Protein AF-A0A223GE33-F1 (afdb_monomer)

pLDDT: mean 96.31, std 3.9, range [56.16, 98.75]

Solvent-accessible surface area (backbone atoms only — not comparable to full-atom values): 8761 Å² total; per-residue (Å²): 115,98,48,55,28,37,28,41,19,64,41,59,40,78,43,89,99,75,40,24,34,44,27,29,41,28,71,32,21,63,48,41,47,73,40,50,32,21,30,14,67,68,70,50,68,37,43,27,68,42,31,29,43,96,93,39,81,42,80,57,47,46,59,74,39,64,34,39,34,34,37,55,99,51,55,63,84,68,52,51,55,35,26,28,39,9,30,57,88,42,77,48,55,66,67,74,94,73,81,89,78,92,58,72,39,56,100,51,99,58,74,47,41,58,67,42,60,51,74,44,80,52,96,56,25,79,45,75,45,63,35,78,67,49,69,59,30,31,39,84,86,76,70,43,80,74,40,76,54,47,77,56,48,41,58,77,40,42

Foldseek 3Di: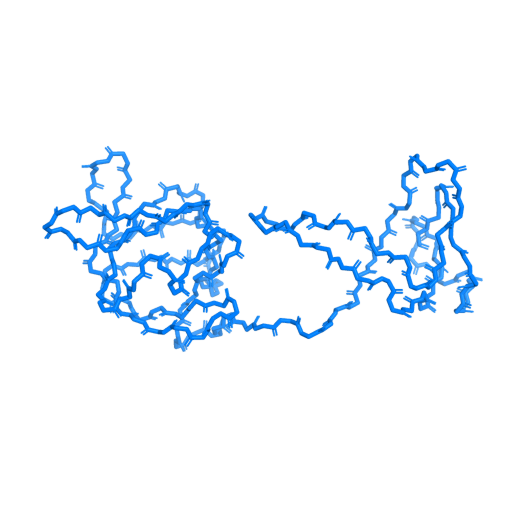
DQAWWKWAFQFWDQDPPQGIKTKTATQDDKDAAQFWKAKPPLRDIWGWHFKDAPNHTDRMHHHGGTIIIGTPPDHSVSDGGGIIITGPVHPHDYDDPDDDDDDAAADDPDWAFFQDWDWDDDRRDTGTDTNNFDAFWADPVPRHGDGGGDRTDHHGID

Sequence (158 aa):
SDKPLRLPLQDVYKIGGIGTVPVGRVETGVIKAGMVVTFAPSNVTTEVKSVEMHHEQLEQGLPGDNVGFNVKNVSVKDIRRGNVASDSKNDPAKEAASFNAQVIILNHPGQIGADYAPVLDCHTAHIACKFAELIEKIDRRTGKSIDASPKFVKTGDA

Nearest PDB structures (foldseek):
  2b7c-assembly1_A  TM=9.917E-01  e=1.867E-21  Saccharomyces cerevisiae
  8g5z-assembly1_EF  TM=9.949E-01  e=1.227E-20  Homo sapiens
  4c0s-assembly1_B  TM=9.852E-01  e=1.041E-19  Oryctolagus cuniculus
  6ra9-assembly1_A  TM=9.827E-01  e=3.356E-19  Oryctolagus cuniculus
  4c0s-assembly1_A  TM=9.865E-01  e=7.971E-19  Oryctolagus cuniculus

Radius of gyration: 19.37 Å; Cα contacts (8 Å, |Δi|>4): 380; chains: 1; bounding box: 46×31×47 Å

Secondary structure (DSSP, 8-state):
--PPPBEEEEEEEEETTTEEEEEEE--BS-EETT-EEEEETTTEEEEEEEEEETTEEESEE-TT-EEEEEESS--TTT--TT-EEEETTSS-----S---------S-SS-EETT--PEEEETTEEEE-------EEE-TTT--EEEES-SEE-TT--

Organism: NCBI:txid5331

Structure (mmCIF, N/CA/C/O backbone):
data_AF-A0A223GE33-F1
#
_entry.id   AF-A0A223GE33-F1
#
loop_
_atom_site.group_PDB
_atom_site.id
_atom_site.type_symbol
_atom_site.label_atom_id
_atom_site.label_alt_id
_atom_site.label_comp_id
_atom_site.label_asym_id
_atom_site.label_entity_id
_atom_site.label_seq_id
_atom_site.pdbx_PDB_ins_code
_atom_site.Cartn_x
_atom_site.Cartn_y
_atom_site.Cartn_z
_atom_site.occupancy
_atom_site.B_iso_or_equiv
_atom_site.auth_seq_id
_atom_site.auth_comp_id
_atom_site.auth_asym_id
_atom_site.auth_atom_id
_atom_site.pdbx_PDB_model_num
ATOM 1 N N . SER A 1 1 ? -10.962 -16.072 1.755 1.00 56.16 1 SER A N 1
ATOM 2 C CA . SER A 1 1 ? -9.642 -16.690 1.511 1.00 56.16 1 SER A CA 1
ATOM 3 C C . SER A 1 1 ? -8.844 -16.684 2.797 1.00 56.16 1 SER A C 1
ATOM 5 O O . SER A 1 1 ? -8.847 -15.649 3.454 1.00 56.16 1 SER A O 1
ATOM 7 N N . ASP A 1 2 ? -8.086 -17.739 3.087 1.00 87.06 2 ASP A N 1
ATOM 8 C CA . ASP A 1 2 ? -7.250 -17.887 4.298 1.00 87.06 2 ASP A CA 1
ATOM 9 C C . ASP A 1 2 ? -5.948 -17.057 4.277 1.00 87.06 2 ASP A C 1
ATOM 11 O O . ASP A 1 2 ? -4.960 -17.388 4.926 1.00 87.06 2 ASP A O 1
ATOM 15 N N . LYS A 1 3 ? -5.918 -15.979 3.486 1.00 96.94 3 LYS A N 1
ATOM 16 C CA . LYS A 1 3 ? -4.756 -15.092 3.372 1.00 96.94 3 LYS A CA 1
ATOM 17 C C . LYS A 1 3 ? -4.704 -14.124 4.565 1.00 96.94 3 LYS A C 1
ATOM 19 O O . LYS A 1 3 ? -5.764 -13.749 5.067 1.00 96.94 3 LYS A O 1
ATOM 24 N N . PRO A 1 4 ? -3.510 -13.658 4.968 1.00 97.81 4 PRO A N 1
ATOM 25 C CA . PRO A 1 4 ? -3.355 -12.593 5.956 1.00 97.81 4 PRO A CA 1
ATOM 26 C C . PRO A 1 4 ? -4.148 -11.321 5.629 1.00 97.81 4 PRO A C 1
ATOM 28 O O . PRO A 1 4 ? -4.404 -11.011 4.460 1.00 97.81 4 PRO A O 1
ATOM 31 N N . LEU A 1 5 ? -4.500 -10.557 6.667 1.00 98.56 5 LEU A N 1
ATOM 32 C CA . LEU A 1 5 ? -5.195 -9.278 6.517 1.00 98.56 5 LEU A CA 1
ATOM 33 C C . LEU A 1 5 ? -4.306 -8.251 5.800 1.00 98.56 5 LEU A C 1
ATOM 35 O O . LEU A 1 5 ? -3.176 -7.991 6.227 1.00 98.56 5 LEU A O 1
ATOM 39 N N . ARG A 1 6 ? -4.840 -7.635 4.741 1.00 98.62 6 ARG A N 1
ATOM 40 C CA . ARG A 1 6 ? -4.298 -6.424 4.108 1.00 98.62 6 ARG A CA 1
ATOM 41 C C . ARG A 1 6 ? -5.440 -5.456 3.831 1.00 98.62 6 ARG A C 1
ATOM 43 O O . ARG A 1 6 ? -6.331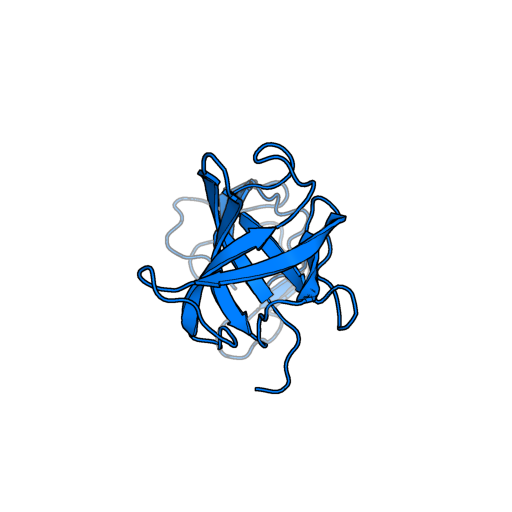 -5.755 3.039 1.00 98.62 6 ARG A O 1
ATOM 50 N N . LEU A 1 7 ? -5.400 -4.303 4.492 1.00 98.75 7 LEU A N 1
ATOM 51 C CA . LEU A 1 7 ? -6.410 -3.254 4.377 1.00 98.75 7 LEU A CA 1
ATOM 52 C C . LEU A 1 7 ? -5.700 -1.901 4.179 1.00 98.75 7 LEU A C 1
ATOM 54 O O . LEU A 1 7 ? -5.312 -1.254 5.157 1.00 98.75 7 LEU A O 1
ATOM 58 N N . PRO A 1 8 ? -5.452 -1.490 2.921 1.00 98.75 8 PRO A N 1
ATOM 59 C CA . PRO A 1 8 ? -4.900 -0.177 2.606 1.00 98.75 8 PRO A CA 1
ATOM 60 C C . PRO A 1 8 ? -5.863 0.944 3.008 1.00 98.75 8 PRO A C 1
ATOM 62 O O . PRO A 1 8 ? -7.039 0.937 2.639 1.00 98.75 8 PRO A O 1
ATOM 65 N N . LEU A 1 9 ? -5.357 1.931 3.744 1.00 98.62 9 LEU A N 1
ATOM 66 C CA . LEU A 1 9 ? -6.149 3.055 4.229 1.00 98.62 9 LEU A CA 1
ATOM 67 C C . LEU A 1 9 ? -6.403 4.059 3.106 1.00 98.62 9 LEU A C 1
ATOM 69 O O . LEU A 1 9 ? -5.462 4.524 2.454 1.00 98.62 9 LEU A O 1
ATOM 73 N N . GLN A 1 10 ? -7.669 4.410 2.913 1.00 98.25 10 GLN A N 1
ATOM 74 C CA . GLN A 1 10 ? -8.119 5.471 2.016 1.00 98.25 10 GLN A CA 1
ATOM 75 C C . GLN A 1 10 ? -8.136 6.815 2.745 1.00 98.25 10 GLN A C 1
ATOM 77 O O . GLN A 1 10 ? -7.606 7.788 2.212 1.00 98.25 10 GLN A O 1
ATOM 82 N N . ASP A 1 11 ? -8.664 6.831 3.973 1.00 97.19 11 ASP A N 1
ATOM 83 C CA . ASP A 1 11 ? -8.829 8.023 4.805 1.00 97.19 11 ASP A CA 1
ATOM 84 C C . ASP A 1 11 ? -8.731 7.678 6.299 1.00 97.19 11 ASP A C 1
ATOM 86 O O . ASP A 1 11 ? -8.861 6.520 6.704 1.00 97.19 11 ASP A O 1
ATOM 90 N N . VAL A 1 12 ? -8.481 8.690 7.134 1.00 97.81 12 VAL A N 1
ATOM 91 C CA . VAL A 1 12 ? -8.437 8.554 8.596 1.00 97.81 12 VAL A CA 1
ATOM 92 C C . VAL A 1 12 ? -9.188 9.718 9.231 1.00 97.81 12 VAL A C 1
ATOM 94 O O . VAL A 1 12 ? -8.807 10.876 9.066 1.00 97.81 12 VAL A O 1
ATOM 97 N N . TYR A 1 13 ? -10.234 9.410 9.995 1.00 96.69 13 TYR A N 1
ATOM 98 C CA . TYR A 1 13 ? -11.086 10.404 10.641 1.00 96.69 13 TYR A CA 1
ATOM 99 C C . TYR A 1 13 ? -10.885 10.439 12.155 1.00 96.69 13 TYR A C 1
ATOM 101 O O . TYR A 1 13 ? -10.592 9.427 12.793 1.00 96.69 13 TYR A O 1
ATOM 109 N N . LYS A 1 14 ? -11.101 11.620 12.745 1.00 96.25 14 LYS A N 1
ATOM 110 C CA . LYS A 1 14 ? -11.265 11.800 14.191 1.00 96.25 14 LYS A CA 1
ATOM 111 C C . LYS A 1 14 ? -12.735 12.073 14.479 1.00 96.25 14 LYS A C 1
ATOM 113 O O . LYS A 1 14 ? -13.224 13.155 14.166 1.00 96.25 14 LYS A O 1
ATOM 118 N N . ILE A 1 15 ? -13.418 11.121 15.100 1.00 93.88 15 ILE A N 1
ATOM 119 C CA . ILE A 1 15 ? -14.837 11.235 15.439 1.00 93.88 15 ILE A CA 1
ATOM 120 C C . ILE A 1 15 ? -14.974 11.519 16.938 1.00 93.88 15 ILE A C 1
ATOM 122 O O . ILE A 1 15 ? -14.417 10.804 17.775 1.00 93.88 15 ILE A O 1
ATOM 126 N N . GLY A 1 16 ? -15.691 12.587 17.295 1.00 94.25 16 GLY A N 1
ATOM 127 C CA . GLY A 1 16 ? -15.928 12.959 18.693 1.00 94.25 16 GLY A CA 1
ATOM 128 C C . GLY A 1 16 ? -16.614 11.830 19.471 1.00 94.25 16 GLY A C 1
ATOM 129 O O . GLY A 1 16 ? -17.560 11.230 18.978 1.00 94.25 16 GLY A O 1
ATOM 130 N N . GLY A 1 17 ? -16.112 11.502 20.664 1.00 90.38 17 GLY A N 1
ATOM 131 C CA . GLY A 1 17 ? -16.644 10.419 21.509 1.00 90.38 17 GLY A CA 1
ATOM 132 C C . GLY A 1 17 ? -16.267 8.992 21.080 1.00 90.38 17 GLY A C 1
ATOM 133 O O . GLY A 1 17 ? -16.291 8.093 21.912 1.00 90.38 17 GLY A O 1
ATOM 134 N N . ILE A 1 18 ? -15.858 8.793 19.824 1.00 92.19 18 ILE A N 1
ATOM 135 C CA . ILE A 1 18 ? -15.478 7.488 19.260 1.00 92.19 18 ILE A CA 1
ATOM 136 C C . ILE A 1 18 ? -13.949 7.345 19.206 1.00 92.19 18 ILE A C 1
ATOM 138 O O . ILE A 1 18 ? -13.402 6.330 19.632 1.00 92.19 18 ILE A O 1
ATOM 142 N N . GLY A 1 19 ? -13.241 8.378 18.746 1.00 94.19 19 GLY A N 1
ATOM 143 C CA . GLY A 1 19 ? -11.786 8.374 18.594 1.00 94.19 19 GLY A CA 1
ATOM 144 C C . GLY A 1 19 ? -11.350 8.331 17.131 1.00 94.19 19 GLY A C 1
ATOM 145 O O . GLY A 1 19 ? -11.927 9.018 16.288 1.00 94.19 19 GLY A O 1
ATOM 146 N N . THR A 1 20 ? -10.293 7.576 16.843 1.00 97.94 20 THR A N 1
ATOM 147 C CA . THR A 1 20 ? -9.706 7.477 15.501 1.00 97.94 20 THR A CA 1
ATOM 148 C C . THR A 1 20 ? -10.367 6.348 14.720 1.00 97.94 20 THR A C 1
ATOM 150 O O . THR A 1 20 ? -10.435 5.216 15.201 1.00 97.94 20 THR A O 1
ATOM 153 N N . VAL A 1 21 ? -10.839 6.662 13.514 1.00 97.88 21 VAL A N 1
ATOM 154 C CA . VAL A 1 21 ? -11.524 5.723 12.619 1.00 97.88 21 VAL A CA 1
ATOM 155 C C . VAL A 1 21 ? -10.852 5.751 11.246 1.00 97.88 21 VAL A C 1
ATOM 157 O O . VAL A 1 21 ? -11.107 6.667 10.457 1.00 97.88 21 VAL A O 1
ATOM 160 N N . PRO A 1 22 ? -9.959 4.793 10.950 1.00 98.31 22 PRO A N 1
ATOM 161 C CA . PRO A 1 22 ? -9.452 4.577 9.607 1.00 98.31 22 PRO A CA 1
ATOM 162 C C . PRO A 1 22 ? -10.523 3.941 8.726 1.00 98.31 22 PRO A C 1
ATOM 164 O O . PRO A 1 22 ? -11.340 3.147 9.197 1.00 98.31 22 PRO A O 1
ATOM 167 N N . VAL A 1 23 ? -10.489 4.281 7.443 1.00 98.31 23 VAL A N 1
ATOM 168 C CA . VAL A 1 23 ? -11.398 3.756 6.426 1.00 98.31 23 VAL A CA 1
ATOM 169 C C . VAL A 1 23 ? -10.584 3.188 5.277 1.00 98.31 23 VAL A C 1
ATOM 171 O O . VAL A 1 23 ? -9.593 3.783 4.845 1.00 98.31 23 VAL A O 1
ATOM 174 N N . GLY A 1 24 ? -10.996 2.033 4.770 1.00 98.50 24 GLY A N 1
ATOM 175 C CA . GLY A 1 24 ? -10.381 1.431 3.600 1.00 98.50 24 GLY A CA 1
ATOM 176 C C . GLY A 1 24 ? -11.096 0.172 3.142 1.00 98.50 24 GLY A C 1
ATOM 177 O O . GLY A 1 24 ? -12.082 -0.264 3.736 1.00 98.50 24 GLY A O 1
ATOM 178 N N . ARG A 1 25 ? -10.568 -0.412 2.069 1.00 98.50 25 ARG A N 1
ATOM 179 C CA . ARG A 1 25 ? -11.084 -1.653 1.501 1.00 98.50 25 ARG A CA 1
ATOM 180 C C . ARG A 1 25 ? -10.285 -2.836 2.023 1.00 98.50 25 ARG A C 1
ATOM 182 O O . ARG A 1 25 ? -9.054 -2.797 2.026 1.00 98.50 25 ARG A O 1
ATOM 189 N N . VAL A 1 26 ? -10.970 -3.894 2.443 1.00 98.44 26 VAL A N 1
ATOM 190 C CA . VAL A 1 26 ? -10.312 -5.165 2.765 1.00 98.44 26 VAL A CA 1
ATOM 191 C C . VAL A 1 26 ? -9.901 -5.825 1.448 1.00 98.44 26 VAL A C 1
ATOM 193 O O . VAL A 1 26 ? -10.754 -6.234 0.664 1.00 98.44 26 VAL A O 1
ATOM 196 N N . GLU A 1 27 ? -8.600 -5.930 1.183 1.00 98.25 27 GLU A N 1
ATOM 197 C CA . GLU A 1 27 ? -8.093 -6.574 -0.037 1.00 98.25 27 GLU A CA 1
ATOM 198 C C . GLU A 1 27 ? -7.900 -8.080 0.168 1.00 98.25 27 GLU A C 1
ATOM 200 O O . GLU A 1 27 ? -8.261 -8.894 -0.683 1.00 98.25 27 GLU A O 1
ATOM 205 N N . THR A 1 28 ? -7.370 -8.473 1.328 1.00 98.44 28 THR A N 1
ATOM 206 C CA . THR A 1 28 ? -7.216 -9.878 1.725 1.00 98.44 28 THR A CA 1
ATOM 207 C C . THR A 1 28 ? -7.473 -10.066 3.213 1.00 98.44 28 THR A C 1
ATOM 209 O O . THR A 1 28 ? -7.355 -9.123 3.994 1.00 98.44 28 THR A O 1
ATOM 212 N N . GLY A 1 29 ? -7.773 -11.305 3.608 1.00 97.81 29 GLY A N 1
ATOM 213 C CA . GLY A 1 29 ? -8.031 -11.678 4.999 1.00 97.81 29 GLY A CA 1
ATOM 214 C C . GLY A 1 29 ? -9.357 -11.140 5.525 1.00 97.81 29 GLY A C 1
ATOM 215 O O . GLY A 1 29 ? -10.286 -10.914 4.757 1.00 97.81 29 GLY A O 1
ATOM 216 N N . VAL A 1 30 ? -9.459 -11.001 6.844 1.00 97.81 30 VAL A N 1
ATOM 217 C CA . VAL A 1 30 ? -10.676 -10.566 7.541 1.00 97.81 30 VAL A CA 1
ATOM 218 C C . VAL A 1 30 ? -10.276 -9.593 8.644 1.00 97.81 30 VAL A C 1
ATOM 220 O O . VAL A 1 30 ? -9.232 -9.777 9.270 1.00 97.81 30 VAL A O 1
ATOM 223 N N . ILE A 1 31 ? -11.097 -8.573 8.888 1.00 98.31 31 ILE A N 1
ATOM 224 C CA . ILE A 1 31 ? -10.953 -7.660 10.029 1.00 98.31 31 ILE A CA 1
ATOM 225 C C . ILE A 1 31 ? -12.147 -7.817 10.971 1.00 98.31 31 ILE A C 1
ATOM 227 O O . ILE A 1 31 ? -13.285 -7.878 10.517 1.00 98.31 31 ILE A O 1
ATOM 231 N N . LYS A 1 32 ? -11.908 -7.892 12.281 1.00 97.62 32 LYS A N 1
ATOM 232 C CA . LYS A 1 32 ? -12.948 -8.034 13.312 1.00 97.62 32 LYS A CA 1
ATOM 233 C C . LYS A 1 32 ? -12.634 -7.175 14.524 1.00 97.62 32 LYS A C 1
ATOM 235 O O . LYS A 1 32 ? -11.470 -6.875 14.796 1.00 97.62 32 LYS A O 1
ATOM 240 N N . ALA A 1 33 ? -13.665 -6.860 15.300 1.00 97.81 33 ALA A N 1
ATOM 241 C CA . ALA A 1 33 ? -13.474 -6.335 16.645 1.00 97.81 33 ALA A CA 1
ATOM 242 C C . ALA A 1 33 ? -12.632 -7.306 17.499 1.00 97.81 33 ALA A C 1
ATOM 244 O O . ALA A 1 33 ? -12.739 -8.526 17.374 1.00 97.81 33 ALA A O 1
ATOM 245 N N . GLY A 1 34 ? -11.768 -6.760 18.353 1.00 97.31 34 GLY A N 1
ATOM 246 C CA . GLY A 1 34 ? -10.843 -7.503 19.213 1.00 97.31 34 GLY A CA 1
ATOM 247 C C . GLY A 1 34 ? -9.538 -7.938 18.537 1.00 97.31 34 GLY A C 1
ATOM 248 O O . GLY A 1 34 ? -8.617 -8.379 19.225 1.00 97.31 34 GLY A O 1
ATOM 249 N N . MET A 1 35 ? -9.412 -7.801 17.212 1.00 97.75 35 MET A N 1
ATOM 250 C CA . MET A 1 35 ? -8.140 -8.057 16.535 1.00 97.75 35 MET A CA 1
ATOM 251 C C . MET A 1 35 ? -7.101 -7.003 16.911 1.00 97.75 35 MET A C 1
ATOM 253 O O . MET A 1 35 ? -7.410 -5.818 17.024 1.00 97.75 35 MET A O 1
ATOM 257 N N . VAL A 1 36 ? -5.851 -7.438 17.057 1.00 98.25 36 VAL A N 1
ATOM 258 C CA . VAL A 1 36 ? -4.706 -6.535 17.189 1.00 98.25 36 VAL A CA 1
ATOM 259 C C . VAL A 1 36 ? -4.121 -6.338 15.797 1.00 98.25 36 VAL A C 1
ATOM 261 O O . VAL A 1 36 ? -3.731 -7.308 15.150 1.00 98.25 36 VAL A O 1
ATOM 264 N N . VAL A 1 37 ? -4.116 -5.095 15.329 1.00 98.31 37 VAL A N 1
ATOM 265 C CA . VAL A 1 37 ? -3.656 -4.718 13.995 1.00 98.31 37 VAL A CA 1
ATOM 266 C C . VAL A 1 37 ? -2.416 -3.841 14.067 1.00 98.31 37 VAL A C 1
ATOM 268 O O . VAL A 1 37 ? -2.287 -2.992 14.950 1.00 98.31 37 VAL A O 1
ATOM 271 N N . THR A 1 38 ? -1.524 -4.023 13.098 1.00 98.44 38 THR A N 1
ATOM 272 C CA . THR A 1 38 ? -0.330 -3.202 12.887 1.00 98.44 38 THR A CA 1
ATOM 273 C C . THR A 1 38 ? -0.460 -2.422 11.582 1.00 98.44 38 THR A C 1
ATOM 275 O O . THR A 1 38 ? -0.861 -2.977 10.553 1.00 98.44 38 THR A O 1
ATOM 278 N N . PHE A 1 39 ? -0.098 -1.140 11.624 1.00 98.56 39 PHE A N 1
ATOM 279 C CA . PHE A 1 39 ? -0.100 -0.225 10.487 1.00 98.56 39 PHE A CA 1
ATOM 280 C C . PHE A 1 39 ? 1.312 -0.023 9.940 1.00 98.56 39 PHE A C 1
ATOM 282 O O . PHE A 1 39 ? 2.160 0.595 10.590 1.00 98.56 39 PHE A O 1
ATOM 289 N N . ALA A 1 40 ? 1.554 -0.480 8.716 1.00 98.31 40 ALA A N 1
ATOM 290 C CA . ALA A 1 40 ? 2.794 -0.218 7.993 1.00 98.31 40 ALA A CA 1
ATOM 291 C C . ALA A 1 40 ? 2.688 1.069 7.151 1.00 98.31 40 ALA A C 1
ATOM 293 O O . ALA A 1 40 ? 1.612 1.357 6.617 1.00 98.31 40 ALA A O 1
ATOM 294 N N . PRO A 1 41 ? 3.776 1.845 6.991 1.00 97.62 41 PRO A N 1
ATOM 295 C CA . PRO A 1 41 ? 5.120 1.624 7.537 1.00 97.62 41 PRO A CA 1
ATOM 296 C C . PRO A 1 41 ? 5.324 2.190 8.957 1.00 97.62 41 PRO A C 1
ATOM 298 O O . PRO A 1 41 ? 6.391 2.025 9.528 1.00 97.62 41 PRO A O 1
ATOM 301 N N . SER A 1 42 ? 4.318 2.840 9.554 1.00 95.50 42 SER A N 1
ATOM 302 C CA . SER A 1 42 ? 4.431 3.497 10.870 1.00 95.50 42 SER A CA 1
ATOM 303 C C . SER A 1 42 ? 4.760 2.562 12.047 1.00 95.50 42 SER A C 1
ATOM 305 O O . SER A 1 42 ? 5.152 3.035 13.108 1.00 95.50 42 SER A O 1
ATOM 307 N N . ASN A 1 43 ? 4.566 1.249 11.884 1.00 95.38 43 ASN A N 1
ATOM 308 C CA . ASN A 1 43 ? 4.705 0.209 12.911 1.00 95.38 43 ASN A CA 1
ATOM 309 C C . ASN A 1 43 ? 3.858 0.443 14.178 1.00 95.38 43 ASN A C 1
ATOM 311 O O . ASN A 1 43 ? 4.108 -0.144 15.232 1.00 95.38 43 ASN A O 1
ATOM 315 N N . VAL A 1 44 ? 2.808 1.259 14.071 1.00 96.94 44 VAL A N 1
ATOM 316 C CA . VAL A 1 44 ? 1.826 1.476 15.136 1.00 96.94 44 VAL A CA 1
ATOM 317 C C . VAL A 1 44 ? 0.963 0.229 15.264 1.00 96.94 44 VAL A C 1
ATOM 319 O O . VAL A 1 44 ? 0.453 -0.273 14.265 1.00 96.94 44 VAL A O 1
ATOM 322 N N . THR A 1 45 ? 0.788 -0.267 16.488 1.00 97.81 45 THR A N 1
ATOM 323 C CA . THR A 1 45 ? -0.019 -1.458 16.775 1.00 97.81 45 THR A CA 1
ATOM 324 C C . THR A 1 45 ? -1.114 -1.128 17.778 1.00 97.81 45 THR A C 1
ATOM 326 O O . 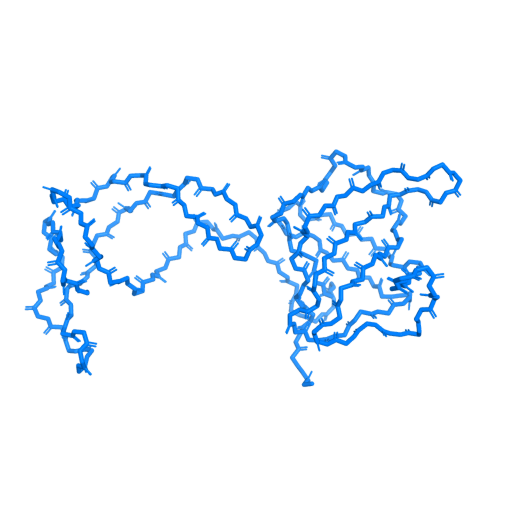THR A 1 45 ? -0.863 -0.450 18.772 1.00 97.81 45 THR A O 1
ATOM 329 N N . THR A 1 46 ? -2.334 -1.591 17.520 1.00 98.06 46 THR A N 1
ATOM 330 C CA . THR A 1 46 ? -3.502 -1.295 18.356 1.00 98.06 46 THR A CA 1
ATOM 331 C C . THR A 1 46 ? -4.593 -2.350 18.204 1.00 98.06 46 THR A C 1
ATOM 333 O O . THR A 1 46 ? -4.566 -3.166 17.290 1.00 98.06 46 THR A O 1
ATOM 336 N N . GLU A 1 47 ? -5.570 -2.330 19.101 1.00 98.00 47 GLU A N 1
ATOM 337 C CA . GLU A 1 47 ? -6.740 -3.199 19.059 1.00 98.00 47 GLU A CA 1
ATOM 338 C C . GLU A 1 47 ? -7.905 -2.515 18.327 1.00 98.00 47 GLU A C 1
ATOM 340 O O . GLU A 1 47 ? -8.248 -1.363 18.619 1.00 98.00 47 GLU A O 1
ATOM 345 N N . VAL A 1 48 ? -8.548 -3.248 17.418 1.00 98.19 48 VAL A N 1
ATOM 346 C CA . VAL A 1 48 ? -9.781 -2.843 16.734 1.00 98.19 48 VAL A CA 1
ATOM 347 C C . VAL A 1 48 ? -10.962 -2.982 17.692 1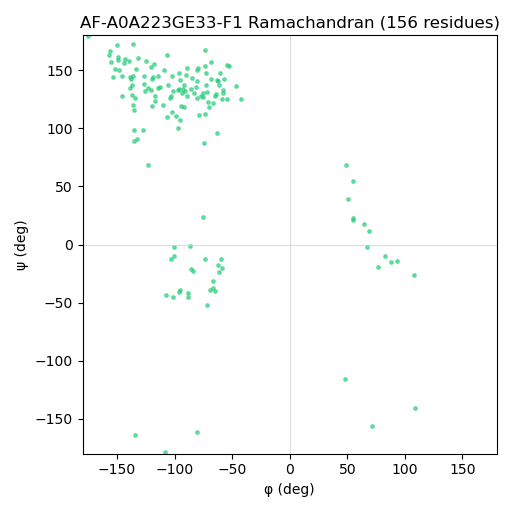.00 98.19 48 VAL A C 1
ATOM 349 O O . VAL A 1 48 ? -11.172 -4.047 18.266 1.00 98.19 48 VAL A O 1
ATOM 352 N N . LYS A 1 49 ? -11.764 -1.930 17.873 1.00 97.81 49 LYS A N 1
ATOM 353 C CA . LYS A 1 49 ? -12.924 -1.951 18.784 1.00 97.81 49 LYS A CA 1
ATOM 354 C C . LYS A 1 49 ? -14.242 -2.253 18.101 1.00 97.81 49 LYS A C 1
ATOM 356 O O . LYS A 1 49 ? -15.040 -3.005 18.648 1.00 97.81 49 LYS A O 1
ATOM 361 N N . SER A 1 50 ? -14.457 -1.688 16.927 1.00 97.62 50 SER A N 1
ATOM 362 C CA . SER A 1 50 ? -15.623 -1.952 16.092 1.00 97.62 50 SER A CA 1
ATOM 363 C C . SER A 1 50 ? -15.204 -1.920 14.631 1.00 97.62 50 SER A C 1
ATOM 365 O O . SER A 1 50 ? -14.189 -1.314 14.282 1.00 97.62 50 SER A O 1
ATOM 367 N N . VAL A 1 51 ? -15.985 -2.594 13.797 1.00 98.00 51 VAL A N 1
ATOM 368 C CA . VAL A 1 51 ? -15.909 -2.530 12.339 1.00 98.00 51 VAL A CA 1
ATOM 369 C C . VAL A 1 51 ? -17.309 -2.168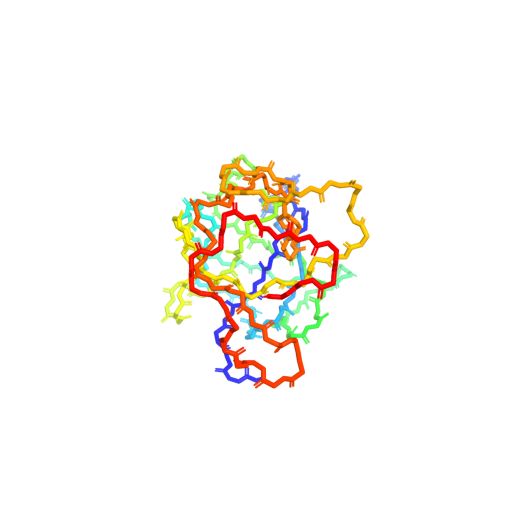 11.863 1.00 98.00 51 VAL A C 1
ATOM 371 O O . VAL A 1 51 ? -18.286 -2.742 12.338 1.00 98.00 51 VAL A O 1
ATOM 374 N N . GLU A 1 52 ? -17.409 -1.193 10.973 1.00 96.69 52 GLU A N 1
ATOM 375 C CA . GLU A 1 52 ? -18.666 -0.631 10.491 1.00 96.69 52 GLU A CA 1
ATOM 376 C C . GLU A 1 52 ? -18.618 -0.452 8.971 1.00 96.69 52 GLU A C 1
ATOM 378 O O . GLU A 1 52 ? -17.584 -0.095 8.401 1.00 96.69 52 GLU A O 1
ATOM 383 N N . MET A 1 53 ? -19.755 -0.661 8.313 1.00 95.81 53 MET A N 1
ATOM 384 C CA . MET A 1 53 ? -19.953 -0.390 6.890 1.00 95.81 53 MET A CA 1
ATOM 385 C C . MET A 1 53 ? -21.313 0.280 6.713 1.00 95.81 53 MET A C 1
ATOM 387 O O . MET A 1 53 ? -22.311 -0.208 7.226 1.00 95.81 53 MET A O 1
ATOM 391 N N . HIS A 1 54 ? -21.359 1.421 6.018 1.00 89.44 54 HIS A N 1
ATOM 392 C CA . HIS A 1 54 ? -22.599 2.184 5.805 1.00 89.44 54 HIS A CA 1
ATOM 393 C C . HIS A 1 54 ? -23.408 2.477 7.091 1.00 89.44 54 HIS A C 1
ATOM 395 O O . HIS A 1 54 ? -24.633 2.470 7.065 1.00 89.44 54 HIS A O 1
ATOM 401 N N . HIS A 1 55 ? -22.721 2.785 8.200 1.00 85.06 55 HIS A N 1
ATOM 402 C CA . HIS A 1 55 ? -23.308 3.041 9.530 1.00 85.06 55 HIS A CA 1
ATOM 403 C C . HIS A 1 55 ? -23.936 1.825 10.229 1.00 85.06 55 HIS A C 1
ATOM 405 O O . HIS A 1 55 ? -24.580 1.984 11.265 1.00 85.06 55 HIS A O 1
ATOM 411 N N . GLU A 1 56 ? -23.712 0.617 9.717 1.00 93.69 56 GLU A N 1
ATOM 412 C CA . GLU A 1 56 ? -24.081 -0.623 10.389 1.00 93.69 56 GLU A CA 1
ATOM 413 C C . GLU A 1 56 ? -22.838 -1.315 10.945 1.00 93.69 56 GLU A C 1
ATOM 415 O O . GLU A 1 56 ? -21.794 -1.394 10.290 1.00 93.69 56 GLU A O 1
ATOM 420 N N . GLN A 1 57 ? -22.946 -1.820 12.173 1.00 95.31 57 GLN A N 1
ATOM 421 C CA . GLN A 1 57 ? -21.869 -2.568 12.803 1.00 95.31 57 GLN A CA 1
ATOM 422 C C . GLN A 1 57 ? -21.784 -3.971 12.204 1.00 95.31 57 GLN A C 1
ATOM 424 O O . GLN A 1 57 ? -22.773 -4.699 12.141 1.00 95.31 57 GLN A O 1
ATOM 429 N N . LEU A 1 58 ? -20.575 -4.363 11.817 1.00 96.00 58 LEU A N 1
ATOM 430 C CA . LEU A 1 58 ? -20.277 -5.685 11.294 1.00 96.00 58 LEU A CA 1
ATOM 431 C C . LEU A 1 58 ? -19.603 -6.543 12.366 1.00 96.00 58 LEU A C 1
ATOM 433 O O . LEU A 1 58 ? -18.766 -6.070 13.137 1.00 96.00 58 LEU A O 1
ATOM 437 N N . GLU A 1 59 ? -19.905 -7.841 12.364 1.00 96.38 59 GLU A N 1
ATOM 438 C CA . GLU A 1 59 ? -19.131 -8.823 13.133 1.00 96.38 59 GLU A CA 1
ATOM 439 C C . GLU A 1 59 ? -17.708 -8.961 12.563 1.00 96.38 59 GLU A C 1
ATOM 441 O O . GLU A 1 59 ? -16.724 -9.102 13.294 1.00 96.38 59 GLU A O 1
ATOM 446 N N . GLN A 1 60 ? -17.602 -8.899 11.234 1.00 96.94 60 GLN A N 1
ATOM 447 C CA . GLN A 1 60 ? -16.355 -8.990 10.493 1.00 96.94 60 GLN A CA 1
ATOM 448 C C . GLN A 1 60 ? -16.464 -8.267 9.144 1.00 96.94 60 GLN A C 1
ATOM 450 O O . GLN A 1 60 ? -17.509 -8.330 8.503 1.00 96.94 60 GLN A O 1
ATOM 455 N N . GLY A 1 61 ? -15.380 -7.631 8.701 1.00 97.62 61 GLY A N 1
ATOM 456 C CA . GLY A 1 61 ? -15.208 -7.151 7.329 1.00 97.62 61 GLY A CA 1
ATOM 457 C C . GLY A 1 61 ? -14.470 -8.189 6.485 1.00 97.62 61 GLY A C 1
ATOM 458 O O . GLY A 1 61 ? -13.428 -8.706 6.904 1.00 97.62 61 GLY A O 1
ATOM 459 N N . LEU A 1 62 ? -15.012 -8.499 5.312 1.00 97.62 62 LEU A N 1
ATOM 460 C CA . LEU A 1 62 ? -14.519 -9.506 4.376 1.00 97.62 62 LEU A CA 1
ATOM 461 C C . LEU A 1 62 ? -13.855 -8.859 3.152 1.00 97.62 62 LEU A C 1
ATOM 463 O O . LEU A 1 62 ? -14.076 -7.677 2.886 1.00 97.62 62 LEU A O 1
ATOM 467 N N . PRO A 1 63 ? -13.048 -9.610 2.372 1.00 98.19 63 PRO A N 1
ATOM 468 C CA . PRO A 1 63 ? -12.436 -9.080 1.162 1.00 98.19 63 PRO A CA 1
ATOM 469 C C . PRO A 1 63 ? -13.477 -8.497 0.207 1.00 98.19 63 PRO A C 1
ATOM 471 O O . PRO A 1 63 ? -14.412 -9.186 -0.197 1.00 98.19 63 PRO A O 1
ATOM 474 N N . GLY A 1 64 ? -13.276 -7.241 -0.180 1.00 97.12 64 GLY A N 1
ATOM 475 C CA . GLY A 1 64 ? -14.201 -6.471 -1.004 1.00 97.12 64 GLY A CA 1
ATOM 476 C C . GLY A 1 64 ? -14.939 -5.366 -0.257 1.00 97.12 64 GLY A C 1
ATOM 477 O O . GLY A 1 64 ? -15.270 -4.362 -0.894 1.00 97.12 64 GLY A O 1
ATOM 478 N N . ASP A 1 65 ? -15.120 -5.509 1.057 1.00 97.88 65 ASP A N 1
ATOM 479 C CA . ASP A 1 65 ? -15.869 -4.560 1.877 1.00 97.88 65 ASP A CA 1
ATOM 480 C C . ASP A 1 65 ? -15.085 -3.260 2.080 1.00 97.88 65 ASP A C 1
ATOM 482 O O . ASP A 1 65 ? -13.879 -3.272 2.357 1.00 97.88 65 ASP A O 1
ATOM 486 N N . ASN A 1 66 ? -15.785 -2.128 1.974 1.00 97.94 66 ASN A N 1
ATOM 487 C CA . ASN A 1 66 ? -15.264 -0.822 2.371 1.00 97.94 66 ASN A CA 1
ATOM 488 C C . ASN A 1 66 ? -15.729 -0.542 3.796 1.00 97.94 66 ASN A C 1
ATOM 490 O O . ASN A 1 66 ? -16.905 -0.263 4.024 1.00 97.94 66 ASN A O 1
ATOM 494 N N . VAL A 1 67 ? -14.807 -0.627 4.748 1.00 98.25 67 VAL A N 1
ATOM 495 C CA . VAL A 1 67 ? -15.125 -0.559 6.174 1.00 98.25 67 VAL A CA 1
ATOM 496 C C . VAL A 1 67 ? -14.439 0.628 6.833 1.00 98.25 67 VAL A C 1
ATOM 498 O O . VAL A 1 67 ? -13.299 0.971 6.509 1.00 98.25 67 VAL A O 1
ATOM 501 N N . GLY A 1 68 ? -15.132 1.233 7.792 1.00 98.38 68 GLY A N 1
ATOM 502 C CA . GLY A 1 68 ? -14.525 2.040 8.841 1.00 98.38 68 GLY A CA 1
ATOM 503 C C . GLY A 1 68 ? -14.315 1.175 10.076 1.00 98.38 68 GLY A C 1
ATOM 504 O O . GLY A 1 68 ? -15.148 0.329 10.389 1.00 98.38 68 GLY A O 1
ATOM 505 N N . PHE A 1 69 ? -13.210 1.348 10.791 1.00 98.38 69 PHE A N 1
ATOM 506 C CA . PHE A 1 69 ? -12.976 0.584 12.016 1.00 98.38 69 PHE A CA 1
ATOM 507 C C . PHE A 1 69 ? -12.411 1.462 13.123 1.00 98.38 69 PHE A C 1
ATOM 509 O O . PHE A 1 69 ? -11.549 2.299 12.893 1.00 98.38 69 PHE A O 1
ATOM 516 N N . ASN A 1 70 ? -12.908 1.307 14.346 1.00 97.88 70 ASN A N 1
ATOM 517 C CA . ASN A 1 70 ? -12.432 2.093 15.479 1.00 97.88 70 ASN A CA 1
ATOM 518 C C . ASN A 1 70 ? -11.143 1.496 16.047 1.00 97.88 70 ASN A C 1
ATOM 520 O O . ASN A 1 70 ? -11.075 0.288 16.281 1.00 97.88 70 ASN A O 1
ATOM 524 N N . VAL A 1 71 ? -10.159 2.345 16.349 1.00 97.62 71 VAL A N 1
ATOM 525 C CA . VAL A 1 71 ? -8.934 1.947 17.053 1.00 97.62 71 VAL A CA 1
ATOM 526 C C . VAL A 1 71 ? -8.663 2.808 18.287 1.00 97.62 71 VAL A C 1
ATOM 528 O O . VAL A 1 71 ? -8.909 4.017 18.299 1.00 97.62 71 VAL A O 1
ATOM 531 N N . LYS A 1 72 ? -8.104 2.194 19.339 1.00 90.06 72 LYS A N 1
ATOM 532 C CA . LYS A 1 72 ? -7.730 2.905 20.575 1.00 90.06 72 LYS A CA 1
ATOM 533 C C . LYS A 1 72 ? -6.314 3.461 20.522 1.00 90.06 72 LYS A C 1
ATOM 535 O O . LYS A 1 72 ? -5.438 2.872 19.904 1.00 90.06 72 LYS A O 1
ATOM 540 N N . ASN A 1 73 ? -6.076 4.546 21.259 1.00 90.62 73 ASN A N 1
ATOM 541 C CA . ASN A 1 73 ? -4.736 5.070 21.563 1.00 90.62 73 ASN A CA 1
ATOM 542 C C . ASN A 1 73 ? -3.851 5.362 20.335 1.00 90.62 73 ASN A C 1
ATOM 544 O O . ASN A 1 73 ? -2.634 5.411 20.460 1.00 90.62 73 ASN A O 1
ATOM 548 N N . VAL A 1 74 ? -4.460 5.570 19.168 1.00 96.19 74 VAL A N 1
ATOM 549 C CA . VAL A 1 74 ? -3.780 5.981 17.938 1.00 96.19 74 VAL A CA 1
ATOM 550 C C . VAL A 1 74 ? -4.321 7.343 17.544 1.00 96.19 74 VAL A C 1
ATOM 552 O O . VAL A 1 74 ? -5.536 7.535 17.472 1.00 96.19 74 VAL A O 1
ATOM 555 N N . SER A 1 75 ? -3.438 8.306 17.312 1.00 95.38 75 SER A N 1
ATOM 556 C CA . SER A 1 75 ? -3.803 9.620 16.795 1.00 95.38 75 SER A CA 1
ATOM 557 C C . SER A 1 75 ? -3.989 9.560 15.282 1.00 95.38 75 SER A C 1
ATOM 559 O O . SER A 1 75 ? -3.276 8.846 14.582 1.00 95.38 75 SER A O 1
ATOM 561 N N . VAL A 1 76 ? -4.863 10.410 14.739 1.00 95.25 76 VAL A N 1
ATOM 562 C CA . VAL A 1 76 ? -4.973 10.629 13.281 1.00 95.25 76 VAL A CA 1
ATOM 563 C C . VAL A 1 76 ? -3.680 11.139 12.634 1.00 95.25 76 VAL A C 1
ATOM 565 O O . VAL A 1 76 ? -3.585 11.187 11.417 1.00 95.25 76 VAL A O 1
ATOM 568 N N . LYS A 1 77 ? -2.697 11.572 13.434 1.00 95.38 77 LYS A N 1
ATOM 569 C CA . LYS A 1 77 ? -1.367 11.968 12.951 1.00 95.38 77 LYS A CA 1
ATOM 570 C C . LYS A 1 77 ? -0.403 10.787 12.809 1.00 95.38 77 LYS A C 1
ATOM 572 O O . LYS A 1 77 ? 0.578 10.914 12.084 1.00 95.38 77 LYS A O 1
ATOM 577 N N . ASP A 1 78 ? -0.671 9.675 13.492 1.00 96.81 78 ASP A N 1
ATOM 578 C CA . ASP A 1 78 ? 0.232 8.519 13.541 1.00 96.81 78 ASP A CA 1
ATOM 579 C C . ASP A 1 78 ? 0.045 7.600 12.327 1.00 96.81 78 ASP A C 1
ATOM 581 O O . ASP A 1 78 ? 0.947 6.852 11.958 1.00 96.81 78 ASP A O 1
ATOM 585 N N . ILE A 1 79 ? -1.128 7.678 11.696 1.00 98.00 79 ILE A N 1
ATOM 586 C CA . ILE A 1 79 ? -1.521 6.894 10.528 1.00 98.00 79 ILE A CA 1
ATOM 587 C C . ILE A 1 79 ? -2.165 7.801 9.480 1.00 98.00 79 ILE A C 1
ATOM 589 O O . ILE A 1 79 ? -2.772 8.818 9.807 1.00 98.00 79 ILE A O 1
ATOM 593 N N . ARG A 1 80 ? -2.045 7.440 8.203 1.00 97.75 80 ARG A N 1
ATOM 594 C CA . ARG A 1 80 ? -2.566 8.235 7.081 1.00 97.75 80 ARG A CA 1
ATOM 595 C C . ARG A 1 80 ? -2.965 7.368 5.890 1.00 97.75 80 ARG A C 1
ATOM 597 O O . ARG A 1 80 ? -2.633 6.183 5.831 1.00 97.75 80 ARG A O 1
ATOM 604 N N . ARG A 1 81 ? -3.610 7.994 4.900 1.00 98.38 81 ARG A N 1
ATOM 605 C CA . ARG A 1 81 ? -3.827 7.409 3.570 1.00 98.38 81 ARG A CA 1
ATOM 606 C C . ARG A 1 81 ? -2.536 6.792 3.021 1.00 98.38 81 ARG A C 1
ATOM 608 O O . ARG A 1 81 ? -1.459 7.378 3.135 1.00 98.38 81 ARG A O 1
ATOM 615 N N . GLY A 1 82 ? -2.660 5.606 2.435 1.00 97.81 82 GLY A N 1
ATOM 616 C CA . GLY A 1 82 ? -1.538 4.836 1.899 1.00 97.81 82 GLY A CA 1
ATOM 617 C C . GLY A 1 82 ? -0.864 3.904 2.907 1.00 97.81 82 GLY A C 1
ATOM 618 O O . GLY A 1 82 ? -0.131 3.013 2.487 1.00 97.81 82 GLY A O 1
ATOM 619 N N . ASN A 1 83 ? -1.107 4.050 4.216 1.00 98.56 83 ASN A N 1
ATOM 620 C CA . ASN A 1 83 ? -0.700 3.023 5.180 1.00 98.56 83 ASN A CA 1
ATOM 621 C C . ASN A 1 83 ? -1.526 1.749 4.986 1.00 98.56 83 ASN A C 1
ATOM 623 O O . ASN A 1 83 ? -2.642 1.793 4.471 1.00 98.56 83 ASN A O 1
ATOM 627 N N . VAL A 1 84 ? -0.985 0.615 5.422 1.00 98.75 84 VAL A N 1
ATOM 628 C CA . VAL A 1 84 ? -1.646 -0.689 5.306 1.00 98.75 84 VAL A CA 1
ATOM 629 C C . VAL A 1 84 ? -1.850 -1.264 6.697 1.00 98.75 84 VAL A C 1
ATOM 631 O O . VAL A 1 84 ? -0.879 -1.505 7.414 1.00 98.75 84 VAL A O 1
ATOM 634 N N . ALA A 1 85 ? -3.109 -1.488 7.072 1.00 98.62 85 ALA A N 1
ATOM 635 C CA . ALA A 1 85 ? -3.450 -2.243 8.268 1.00 98.62 85 ALA A CA 1
ATOM 636 C C . ALA A 1 85 ? -3.355 -3.750 7.985 1.00 98.62 85 ALA A C 1
ATOM 638 O O . ALA A 1 85 ? -3.726 -4.231 6.909 1.00 98.62 85 ALA A O 1
ATOM 639 N N . SER A 1 86 ? -2.844 -4.493 8.960 1.00 98.62 86 SER A N 1
ATOM 640 C CA . SER A 1 86 ? -2.627 -5.940 8.893 1.00 98.62 86 SER A CA 1
ATOM 641 C C . SER A 1 86 ? -2.777 -6.563 10.276 1.00 98.62 86 SER A C 1
ATOM 643 O O . SER A 1 86 ? -2.667 -5.856 11.273 1.00 98.62 86 SER A O 1
ATOM 645 N N . ASP A 1 87 ? -3.032 -7.867 10.351 1.00 98.12 87 ASP A N 1
ATOM 646 C CA . ASP A 1 87 ? -3.086 -8.586 11.627 1.00 98.12 87 ASP A CA 1
ATOM 647 C C . ASP A 1 87 ? -1.672 -8.704 12.212 1.00 98.12 87 ASP A C 1
ATOM 649 O O . ASP A 1 87 ? -0.771 -9.256 11.578 1.00 98.12 87 ASP A O 1
ATOM 653 N N . SER A 1 88 ? -1.474 -8.205 13.433 1.00 97.75 88 SER A N 1
ATOM 654 C CA . SER A 1 88 ? -0.178 -8.231 14.117 1.00 97.75 88 SER A CA 1
ATOM 655 C C . SER A 1 88 ? 0.355 -9.643 14.363 1.00 97.75 88 SER A C 1
ATOM 657 O O . SER A 1 88 ? 1.557 -9.819 14.554 1.00 97.75 88 SER A O 1
ATOM 659 N N . LYS A 1 89 ? -0.525 -10.649 14.403 1.00 96.56 89 LYS A N 1
ATOM 660 C CA . LYS A 1 89 ? -0.186 -12.041 14.728 1.00 96.56 89 LYS A CA 1
ATOM 661 C C . LYS A 1 89 ? -0.069 -12.942 13.503 1.00 96.56 89 LYS A C 1
ATOM 663 O O . LYS A 1 89 ? 0.377 -14.078 13.645 1.00 96.56 89 LYS A O 1
ATOM 668 N N . ASN A 1 90 ? -0.460 -12.467 12.324 1.00 96.62 90 ASN A N 1
ATOM 669 C CA . ASN A 1 90 ? -0.493 -13.275 11.111 1.00 96.62 90 ASN A CA 1
ATOM 670 C C . ASN A 1 90 ? 0.097 -12.495 9.935 1.00 96.62 90 ASN A C 1
ATOM 672 O O . ASN A 1 90 ? -0.626 -11.801 9.224 1.00 96.62 90 ASN A O 1
ATOM 676 N N . ASP A 1 91 ? 1.415 -12.620 9.760 1.00 97.31 91 ASP A N 1
ATOM 677 C CA . ASP A 1 91 ? 2.189 -11.946 8.711 1.00 97.31 91 ASP A CA 1
ATOM 678 C C . ASP A 1 91 ? 1.888 -10.433 8.618 1.00 97.31 91 ASP A C 1
ATOM 680 O O . ASP A 1 91 ? 1.268 -9.971 7.651 1.00 97.31 91 ASP A O 1
ATOM 684 N N . PRO A 1 92 ? 2.280 -9.641 9.635 1.00 97.56 92 PRO A N 1
ATOM 685 C CA . PRO A 1 92 ? 2.052 -8.202 9.628 1.00 97.56 92 PRO A CA 1
ATOM 686 C C . PRO A 1 92 ? 2.799 -7.527 8.473 1.00 97.56 92 PRO A C 1
ATOM 688 O O . PRO A 1 92 ? 3.944 -7.863 8.159 1.00 97.56 92 PRO A O 1
ATOM 691 N N . ALA A 1 93 ? 2.151 -6.533 7.867 1.00 97.69 93 ALA A N 1
ATOM 692 C CA . ALA A 1 93 ? 2.748 -5.687 6.845 1.00 97.69 93 ALA A CA 1
ATOM 693 C C . ALA A 1 93 ? 3.961 -4.932 7.411 1.00 97.69 93 ALA A C 1
ATOM 695 O O . ALA A 1 93 ? 3.995 -4.566 8.587 1.00 97.69 93 ALA A O 1
ATOM 696 N N . LYS A 1 94 ? 4.955 -4.683 6.555 1.00 97.31 94 LYS A N 1
ATOM 697 C CA . LYS A 1 94 ? 6.218 -4.024 6.910 1.00 97.31 94 LYS A CA 1
ATOM 698 C C . LYS A 1 94 ? 6.536 -2.921 5.915 1.00 97.31 94 LYS A C 1
ATOM 700 O O . LYS A 1 94 ? 6.024 -2.913 4.797 1.00 97.31 94 LYS A O 1
ATOM 705 N N . GLU A 1 95 ? 7.396 -2.003 6.331 1.00 97.44 95 GLU A N 1
ATOM 706 C CA . GLU A 1 95 ? 8.010 -1.041 5.424 1.00 97.44 95 GLU A CA 1
ATOM 707 C C . GLU A 1 95 ? 8.851 -1.759 4.359 1.00 97.44 95 GLU A C 1
ATOM 709 O O . GLU A 1 95 ? 9.590 -2.698 4.662 1.00 97.44 95 GLU A O 1
ATOM 714 N N . ALA A 1 96 ? 8.738 -1.304 3.111 1.00 96.69 96 ALA A N 1
ATOM 715 C CA . ALA A 1 96 ? 9.585 -1.749 2.016 1.00 96.69 96 ALA A CA 1
ATOM 716 C C . ALA A 1 96 ? 10.703 -0.722 1.799 1.00 96.69 96 ALA A C 1
ATOM 718 O O . ALA A 1 96 ? 10.441 0.383 1.331 1.00 96.69 96 ALA A O 1
ATOM 719 N N . ALA A 1 97 ? 11.945 -1.095 2.124 1.00 96.19 97 ALA A N 1
ATOM 720 C CA . ALA A 1 97 ? 13.115 -0.250 1.865 1.00 96.19 97 ALA A CA 1
ATOM 721 C C . ALA A 1 97 ? 13.408 -0.129 0.358 1.00 96.19 97 ALA A C 1
ATOM 723 O O . ALA A 1 97 ? 13.757 0.937 -0.143 1.00 96.19 97 ALA A O 1
ATOM 724 N N . SER A 1 98 ? 13.240 -1.234 -0.364 1.00 97.31 98 SER A N 1
ATOM 725 C CA . SER A 1 98 ? 13.282 -1.318 -1.819 1.00 97.31 98 SER A CA 1
ATOM 726 C C . SER A 1 98 ? 12.500 -2.550 -2.269 1.00 97.31 98 SER A C 1
ATOM 728 O O . SER A 1 98 ? 12.193 -3.440 -1.470 1.00 97.31 98 SER A O 1
ATOM 730 N N . PHE A 1 99 ? 12.148 -2.597 -3.548 1.00 97.38 99 PHE A N 1
ATOM 731 C CA . PHE A 1 99 ? 11.538 -3.766 -4.163 1.00 97.38 99 PHE A CA 1
ATOM 732 C C . PHE A 1 99 ? 11.953 -3.846 -5.628 1.00 97.38 99 PHE A C 1
ATOM 734 O O . PHE A 1 99 ? 12.167 -2.823 -6.278 1.00 97.38 99 PHE A O 1
ATOM 741 N N . ASN A 1 100 ? 12.022 -5.068 -6.144 1.00 97.38 100 ASN A N 1
ATOM 742 C CA . ASN A 1 100 ? 12.171 -5.306 -7.572 1.00 97.38 100 ASN A CA 1
ATOM 743 C C . ASN A 1 100 ? 10.776 -5.448 -8.175 1.00 97.38 100 ASN A C 1
ATOM 745 O O . ASN A 1 100 ? 9.911 -6.112 -7.599 1.00 97.38 100 ASN A O 1
ATOM 749 N N . ALA A 1 101 ? 10.557 -4.835 -9.332 1.00 96.56 101 ALA A N 1
ATOM 750 C CA . ALA A 1 101 ? 9.304 -4.935 -10.058 1.00 96.56 101 ALA A CA 1
ATOM 751 C C . ALA A 1 101 ? 9.576 -5.112 -11.547 1.00 96.56 101 ALA A C 1
ATOM 753 O O . ALA A 1 101 ? 10.471 -4.482 -12.105 1.00 96.56 101 ALA A O 1
ATOM 754 N N . GLN A 1 102 ? 8.754 -5.941 -12.181 1.00 95.69 102 GLN A N 1
ATOM 755 C CA . GLN A 1 102 ? 8.643 -5.969 -13.627 1.00 95.69 102 GLN A CA 1
ATOM 756 C C . GLN A 1 102 ? 7.728 -4.821 -14.053 1.00 95.69 102 GLN A C 1
ATOM 758 O O . GLN A 1 102 ? 6.600 -4.706 -13.568 1.00 95.69 102 GLN A O 1
ATOM 763 N N . VAL A 1 103 ? 8.209 -3.973 -14.955 1.00 95.25 103 VAL A N 1
ATOM 764 C CA . VAL A 1 103 ? 7.470 -2.812 -15.456 1.00 95.25 103 VAL A CA 1
ATOM 765 C C . VAL A 1 103 ? 7.296 -2.929 -16.961 1.00 95.25 103 VAL A C 1
ATOM 767 O O . VAL A 1 103 ? 8.104 -3.548 -17.632 1.00 95.25 103 VAL A O 1
ATOM 770 N N . ILE A 1 104 ? 6.239 -2.335 -17.506 1.00 9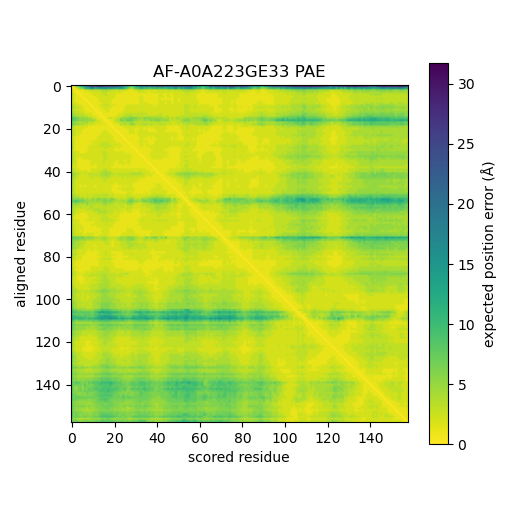6.00 104 ILE A N 1
ATOM 771 C CA . ILE A 1 104 ? 6.098 -2.157 -18.954 1.00 96.00 104 ILE A CA 1
ATOM 772 C C . ILE A 1 104 ? 6.082 -0.660 -19.212 1.00 96.00 104 ILE A C 1
ATOM 774 O O . ILE A 1 104 ? 5.241 0.061 -18.669 1.00 96.00 104 ILE A O 1
ATOM 778 N N . ILE A 1 105 ? 7.001 -0.189 -20.049 1.00 96.00 105 ILE A N 1
ATOM 779 C CA . ILE A 1 105 ? 7.097 1.230 -20.369 1.00 96.00 105 ILE A CA 1
ATOM 780 C C . ILE A 1 105 ? 6.023 1.570 -21.401 1.00 96.00 105 ILE A C 1
ATOM 782 O O . ILE A 1 105 ? 6.066 1.130 -22.551 1.00 96.00 105 ILE A O 1
ATOM 786 N N . LEU A 1 106 ? 5.033 2.352 -20.976 1.00 93.94 106 LEU A N 1
ATOM 787 C CA . LEU A 1 106 ? 3.978 2.870 -21.847 1.00 93.94 106 LEU A CA 1
ATOM 788 C C . LEU A 1 106 ? 4.477 4.095 -22.631 1.00 93.94 106 LEU A C 1
ATOM 790 O O . LEU A 1 106 ? 5.678 4.298 -22.782 1.00 93.94 106 LEU A O 1
ATOM 794 N N . ASN A 1 107 ? 3.558 4.907 -23.157 1.00 92.06 107 ASN A N 1
ATOM 795 C CA . ASN A 1 107 ? 3.879 6.091 -23.951 1.00 92.06 107 ASN A CA 1
ATOM 796 C C . ASN A 1 107 ? 4.656 7.129 -23.125 1.00 92.06 107 ASN A C 1
ATOM 798 O O . ASN A 1 107 ? 4.064 7.950 -22.427 1.00 92.06 107 ASN A O 1
ATOM 802 N N . HIS A 1 108 ? 5.983 7.105 -23.246 1.00 92.19 108 HIS A N 1
ATOM 803 C CA . HIS A 1 108 ? 6.901 8.054 -22.629 1.00 92.19 108 HIS A CA 1
ATOM 804 C C . HIS A 1 108 ? 7.722 8.768 -23.724 1.00 92.19 108 HIS A C 1
ATOM 806 O O . HIS A 1 108 ? 8.233 8.102 -24.631 1.00 92.19 108 HIS A O 1
ATOM 812 N N . PRO A 1 109 ? 7.861 10.110 -23.684 1.00 89.56 109 PRO A N 1
ATOM 813 C CA . PRO A 1 109 ? 8.488 10.881 -24.764 1.00 89.56 109 PRO A CA 1
ATOM 814 C C . PRO A 1 109 ? 10.016 10.739 -24.830 1.00 89.56 109 PRO A C 1
ATOM 816 O O . PRO A 1 109 ? 10.630 11.162 -25.806 1.00 89.56 109 PRO A O 1
ATOM 819 N N . GLY A 1 110 ? 10.639 10.165 -23.802 1.00 93.19 110 GLY A N 1
ATOM 820 C CA . GLY A 1 110 ? 12.088 10.006 -23.708 1.00 93.19 110 GLY A CA 1
ATOM 821 C C . GLY A 1 110 ? 12.512 8.619 -23.244 1.00 93.19 110 GLY A C 1
ATOM 822 O O . GLY A 1 110 ? 11.729 7.668 -23.231 1.00 93.19 110 GLY A O 1
ATOM 823 N N . GLN A 1 111 ? 13.766 8.530 -22.829 1.00 95.75 111 GLN A N 1
ATOM 824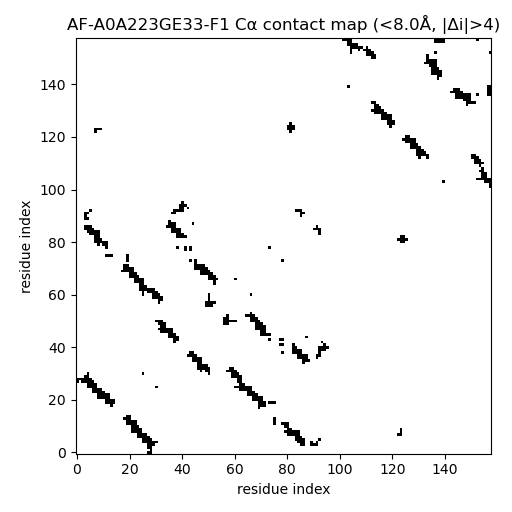 C CA . GLN A 1 111 ? 14.359 7.336 -22.239 1.00 95.75 111 GLN A CA 1
ATOM 825 C C . GLN A 1 111 ? 14.316 7.430 -20.711 1.00 95.75 111 GLN A C 1
ATOM 827 O O . GLN A 1 111 ? 14.413 8.522 -20.153 1.00 95.75 111 GLN A O 1
ATOM 832 N N . ILE A 1 112 ? 14.175 6.287 -20.050 1.00 97.38 112 ILE A N 1
ATOM 833 C CA . ILE A 1 112 ? 14.214 6.157 -18.593 1.00 97.38 112 ILE A CA 1
ATOM 834 C C . ILE A 1 112 ? 15.505 5.429 -18.239 1.00 97.38 112 ILE A C 1
ATOM 836 O O . ILE A 1 112 ? 15.721 4.313 -18.700 1.00 97.38 112 ILE A O 1
ATOM 840 N N . GLY A 1 113 ? 16.365 6.071 -17.456 1.00 96.50 113 GLY A N 1
ATOM 841 C CA . GLY A 1 113 ? 17.585 5.474 -16.915 1.00 96.50 113 GLY A CA 1
ATOM 842 C C . GLY A 1 113 ? 17.473 5.222 -15.415 1.00 96.50 113 GLY A C 1
ATOM 843 O O . GLY A 1 113 ? 16.452 5.531 -14.793 1.00 96.50 113 GLY A O 1
ATOM 844 N N . ALA A 1 114 ? 18.558 4.714 -14.831 1.00 96.06 114 ALA A N 1
ATOM 845 C CA . ALA A 1 114 ? 18.738 4.741 -13.384 1.00 96.06 114 ALA A CA 1
ATOM 846 C C . ALA A 1 114 ? 18.597 6.178 -12.843 1.00 96.06 114 ALA A C 1
ATOM 848 O O . ALA A 1 114 ? 18.782 7.156 -13.569 1.00 96.06 114 ALA A O 1
ATOM 849 N N . ASP A 1 115 ? 18.223 6.288 -11.573 1.00 96.12 115 ASP A N 1
ATOM 850 C CA . ASP A 1 115 ? 17.885 7.528 -10.869 1.00 96.12 115 ASP A CA 1
ATOM 851 C C . ASP A 1 115 ? 16.606 8.244 -11.334 1.00 96.12 115 ASP A C 1
ATOM 853 O O . ASP A 1 115 ? 16.201 9.224 -10.701 1.00 96.12 115 ASP A O 1
ATOM 857 N N . TYR A 1 116 ? 15.903 7.745 -12.359 1.00 96.56 116 TYR A N 1
ATOM 858 C CA . TYR A 1 116 ? 14.572 8.251 -12.692 1.00 96.56 116 TYR A CA 1
ATOM 859 C C . TYR A 1 116 ? 13.629 8.077 -11.494 1.00 96.56 116 TYR A C 1
ATOM 861 O O . TYR A 1 116 ? 13.496 6.980 -10.951 1.00 96.56 116 TYR A O 1
ATOM 869 N N . ALA A 1 117 ? 12.993 9.167 -11.059 1.00 97.12 117 ALA A N 1
ATOM 870 C CA . ALA A 1 117 ? 12.223 9.208 -9.817 1.00 97.12 117 ALA A CA 1
ATOM 871 C C . ALA A 1 117 ? 10.760 9.634 -10.043 1.00 97.12 117 ALA A C 1
ATOM 873 O O . ALA A 1 117 ? 10.377 10.742 -9.654 1.00 97.12 117 ALA A O 1
ATOM 874 N N . PRO A 1 118 ? 9.939 8.802 -10.710 1.00 95.75 118 PRO A N 1
ATOM 875 C CA . PRO A 1 118 ? 8.524 9.085 -10.896 1.00 95.75 118 PRO A CA 1
ATOM 876 C C . PRO A 1 118 ? 7.737 8.877 -9.598 1.00 95.75 118 PRO A C 1
ATOM 878 O O . PRO A 1 118 ? 8.202 8.258 -8.638 1.00 95.75 118 PRO A O 1
ATOM 881 N N . VAL A 1 119 ? 6.496 9.358 -9.594 1.00 97.50 119 VAL A N 1
ATOM 882 C CA . VAL A 1 119 ? 5.529 8.981 -8.564 1.00 97.50 119 VAL A CA 1
ATOM 883 C C . VAL A 1 119 ? 4.888 7.650 -8.937 1.00 97.50 119 VAL A C 1
ATOM 885 O O . VAL A 1 119 ? 4.443 7.474 -10.069 1.00 97.50 119 VAL A O 1
ATOM 888 N N . LEU A 1 120 ? 4.869 6.717 -7.988 1.00 97.62 120 LEU A N 1
ATOM 889 C CA . LEU A 1 120 ? 4.185 5.439 -8.100 1.00 97.62 120 LEU A CA 1
ATOM 890 C C . LEU A 1 120 ? 2.891 5.490 -7.293 1.00 97.62 120 LEU A C 1
ATOM 892 O O . LEU A 1 120 ? 2.893 5.793 -6.095 1.00 97.62 120 LEU A O 1
ATOM 896 N N . ASP A 1 121 ? 1.807 5.124 -7.965 1.00 97.81 121 ASP A N 1
ATOM 897 C CA . ASP A 1 121 ? 0.548 4.766 -7.335 1.00 97.81 121 ASP A CA 1
ATOM 898 C C . ASP A 1 121 ? 0.532 3.254 -7.107 1.00 97.81 121 ASP A C 1
ATOM 900 O O . ASP A 1 121 ? 0.603 2.458 -8.044 1.00 97.81 121 ASP A O 1
ATOM 904 N N . CYS A 1 122 ? 0.447 2.850 -5.845 1.00 97.44 122 CYS A N 1
ATOM 905 C CA . CYS A 1 122 ? 0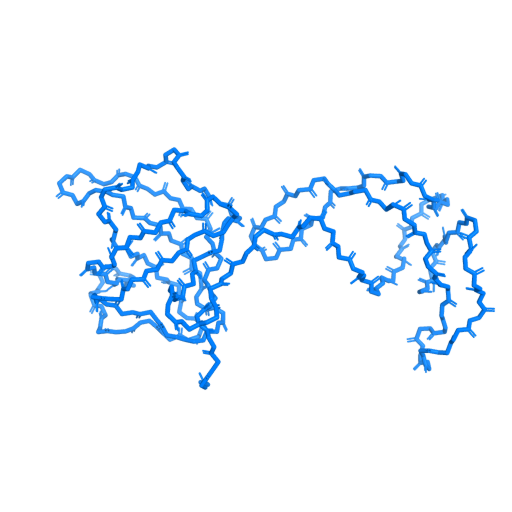.279 1.458 -5.452 1.00 97.44 122 CYS A CA 1
ATOM 906 C C . CYS A 1 122 ? -0.805 1.418 -4.383 1.00 97.44 122 CYS A C 1
ATOM 908 O O . CYS A 1 122 ? -0.710 2.148 -3.401 1.00 97.44 122 CYS A O 1
ATOM 910 N N . HIS A 1 123 ? -1.846 0.600 -4.572 1.00 97.50 123 HIS A N 1
ATOM 911 C CA . HIS A 1 123 ? -3.046 0.607 -3.724 1.00 97.50 123 HIS A CA 1
ATOM 912 C C . HIS A 1 123 ? -3.586 2.037 -3.495 1.00 97.50 123 HIS A C 1
ATOM 914 O O . HIS A 1 123 ? -4.025 2.697 -4.432 1.00 97.50 123 HIS A O 1
ATOM 920 N N . THR A 1 124 ? -3.575 2.513 -2.252 1.00 98.12 124 THR A N 1
ATOM 921 C CA . THR A 1 124 ? -3.940 3.883 -1.856 1.00 98.12 124 THR A CA 1
ATOM 922 C C . THR A 1 124 ? -2.731 4.793 -1.611 1.00 98.12 124 THR A C 1
ATOM 924 O O . THR A 1 124 ? -2.915 5.961 -1.261 1.00 98.12 124 THR A O 1
ATOM 927 N N . ALA A 1 125 ? -1.507 4.270 -1.738 1.00 97.75 125 ALA A N 1
ATOM 928 C CA . ALA A 1 125 ? -0.276 5.030 -1.583 1.00 97.75 125 ALA A CA 1
ATOM 929 C C . ALA A 1 125 ? 0.106 5.736 -2.885 1.00 97.75 125 ALA A C 1
ATOM 931 O O . ALA A 1 125 ? -0.041 5.191 -3.975 1.00 97.75 125 ALA A O 1
ATOM 932 N N . HIS A 1 126 ? 0.640 6.942 -2.718 1.00 97.19 126 HIS A N 1
ATOM 933 C CA . HIS A 1 126 ? 1.099 7.825 -3.780 1.00 97.19 126 HIS A CA 1
ATOM 934 C C . HIS A 1 126 ? 2.458 8.380 -3.348 1.00 97.19 126 HIS A C 1
ATOM 936 O O . HIS A 1 126 ? 2.527 9.247 -2.471 1.00 97.19 126 HIS A O 1
ATOM 942 N N . ILE A 1 127 ? 3.544 7.782 -3.844 1.00 96.94 127 ILE A N 1
ATOM 943 C CA . ILE A 1 127 ? 4.902 8.009 -3.322 1.00 96.94 127 ILE A CA 1
ATOM 944 C C . ILE A 1 127 ? 5.894 8.110 -4.481 1.00 96.94 127 ILE A C 1
ATOM 946 O O . ILE A 1 127 ? 5.871 7.298 -5.401 1.00 96.94 127 ILE A O 1
ATOM 950 N N . ALA A 1 128 ? 6.791 9.097 -4.431 1.00 97.56 128 ALA A N 1
ATOM 951 C CA . ALA A 1 128 ? 7.927 9.165 -5.345 1.00 97.56 128 ALA A CA 1
ATOM 952 C C . ALA A 1 128 ? 8.886 7.997 -5.080 1.00 97.56 128 ALA A C 1
ATOM 954 O O . ALA A 1 128 ? 9.410 7.862 -3.972 1.00 97.56 128 ALA A O 1
ATOM 955 N N . CYS A 1 129 ? 9.135 7.171 -6.091 1.00 97.69 129 CYS A N 1
ATOM 956 C CA . CYS A 1 129 ? 10.080 6.062 -6.010 1.00 97.69 129 CYS A CA 1
ATOM 957 C C . CYS A 1 129 ? 11.183 6.261 -7.035 1.00 97.69 129 CYS A C 1
ATOM 959 O O . CYS A 1 129 ? 10.936 6.711 -8.147 1.00 97.69 129 CYS A O 1
ATOM 961 N N . LYS A 1 130 ? 12.408 5.899 -6.663 1.00 97.94 130 LYS A N 1
ATOM 962 C CA . LYS A 1 130 ? 13.563 5.980 -7.549 1.00 97.94 130 LYS A CA 1
ATOM 963 C C . LYS A 1 130 ? 13.831 4.625 -8.190 1.00 97.94 130 LYS A C 1
ATOM 965 O O . LYS A 1 130 ? 13.920 3.620 -7.489 1.00 97.94 130 LYS A O 1
ATOM 970 N N . PHE A 1 131 ? 14.040 4.624 -9.498 1.00 97.44 131 PHE A N 1
ATOM 971 C CA . PHE A 1 131 ? 14.561 3.489 -10.244 1.00 97.44 131 PHE A CA 1
ATOM 972 C C . PHE A 1 131 ? 16.055 3.387 -9.930 1.00 97.44 131 PHE A C 1
ATOM 974 O O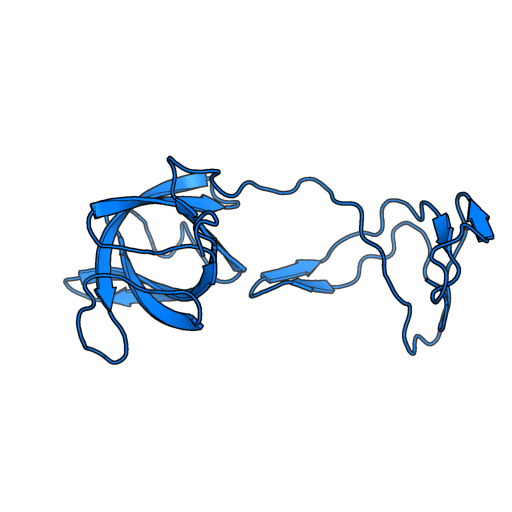 . PHE A 1 131 ? 16.880 4.014 -10.589 1.00 97.44 131 PHE A O 1
ATOM 981 N N . ALA A 1 132 ? 16.393 2.679 -8.851 1.00 97.38 132 ALA A N 1
ATOM 982 C CA . ALA A 1 132 ? 17.774 2.570 -8.380 1.00 97.38 132 ALA A CA 1
ATOM 983 C C . ALA A 1 132 ? 18.664 1.841 -9.395 1.00 97.38 132 ALA A C 1
ATOM 985 O O . ALA A 1 132 ? 19.797 2.244 -9.635 1.00 97.38 132 ALA A O 1
ATOM 986 N N . GLU A 1 133 ? 18.121 0.797 -10.014 1.00 97.06 133 GLU A N 1
ATOM 987 C CA . GLU A 1 133 ? 18.802 -0.022 -11.004 1.00 97.06 133 GLU A CA 1
ATOM 988 C C . GLU A 1 133 ? 17.795 -0.492 -12.058 1.00 97.06 133 GLU A C 1
ATOM 990 O O . GLU A 1 133 ? 16.637 -0.777 -11.744 1.00 97.06 133 GLU A O 1
ATOM 995 N N . LEU A 1 134 ? 18.245 -0.586 -13.310 1.00 97.56 134 LEU A N 1
ATOM 996 C CA . LEU A 1 134 ? 17.553 -1.333 -14.355 1.00 97.56 134 LEU A CA 1
ATOM 997 C C . LEU A 1 134 ? 18.224 -2.705 -14.436 1.00 97.56 134 LEU A C 1
ATOM 999 O O . LEU A 1 134 ? 19.318 -2.817 -14.976 1.00 97.56 134 LEU A O 1
ATOM 1003 N N . ILE A 1 135 ? 17.602 -3.721 -13.835 1.00 97.44 135 ILE A N 1
ATOM 1004 C CA . ILE A 1 135 ? 18.226 -5.039 -13.624 1.00 97.44 135 ILE A CA 1
ATOM 1005 C C . ILE A 1 135 ? 18.345 -5.800 -14.945 1.00 97.44 135 ILE A C 1
ATOM 1007 O O . ILE A 1 135 ? 19.416 -6.272 -15.321 1.00 97.44 135 ILE A O 1
ATOM 1011 N N . GLU A 1 136 ? 17.237 -5.903 -15.668 1.00 97.12 136 GLU A N 1
ATOM 1012 C CA . GLU A 1 136 ? 17.170 -6.590 -16.947 1.00 97.12 136 GLU A CA 1
ATOM 1013 C C . GLU A 1 136 ? 16.076 -5.984 -17.816 1.00 97.12 136 GLU A C 1
ATOM 1015 O O . GLU A 1 136 ? 15.081 -5.459 -17.319 1.00 97.12 136 GLU A O 1
ATOM 1020 N N . LYS A 1 137 ? 16.282 -6.074 -19.125 1.00 97.56 137 LYS A N 1
ATOM 1021 C CA . LYS A 1 137 ? 15.249 -5.889 -20.133 1.00 97.56 137 LYS A CA 1
ATOM 1022 C C . LYS A 1 137 ? 14.809 -7.258 -20.617 1.00 97.56 137 LYS A C 1
ATOM 1024 O O . LYS A 1 137 ? 15.648 -8.078 -20.997 1.00 97.56 137 LYS A O 1
ATOM 1029 N N . ILE A 1 138 ? 13.507 -7.485 -20.671 1.00 97.25 138 ILE A N 1
ATOM 1030 C CA . ILE A 1 138 ? 12.906 -8.772 -21.006 1.00 97.25 138 ILE A CA 1
ATOM 1031 C C . ILE A 1 138 ? 11.930 -8.655 -22.178 1.00 97.25 138 ILE A C 1
ATOM 1033 O O . ILE A 1 138 ? 11.364 -7.604 -22.484 1.00 97.25 138 ILE A O 1
ATOM 1037 N N . ASP A 1 139 ? 11.690 -9.776 -22.852 1.00 95.62 139 ASP A N 1
ATOM 1038 C CA . ASP A 1 139 ? 10.588 -9.876 -23.799 1.00 95.62 139 ASP A CA 1
ATOM 1039 C C . ASP A 1 139 ? 9.261 -9.877 -23.034 1.00 95.62 139 ASP A C 1
ATOM 1041 O O . ASP A 1 139 ? 8.976 -10.790 -22.258 1.00 95.62 139 ASP A O 1
ATOM 1045 N N . ARG A 1 140 ? 8.409 -8.881 -23.287 1.00 92.12 140 ARG A N 1
ATOM 1046 C CA . ARG A 1 140 ? 7.123 -8.720 -22.589 1.00 92.12 140 ARG A CA 1
ATOM 1047 C C . ARG A 1 140 ? 6.156 -9.905 -22.727 1.00 92.12 140 ARG A C 1
ATOM 1049 O O . ARG A 1 140 ? 5.198 -9.988 -21.967 1.00 92.12 140 ARG A O 1
ATOM 1056 N N . ARG A 1 141 ? 6.324 -10.767 -23.739 1.00 93.31 141 ARG A N 1
ATOM 1057 C CA . ARG A 1 141 ? 5.441 -11.918 -23.992 1.00 93.31 141 ARG A CA 1
ATOM 1058 C C . ARG A 1 141 ? 5.998 -13.191 -23.379 1.00 93.31 141 ARG A C 1
ATOM 1060 O O . ARG A 1 141 ? 5.221 -14.001 -22.886 1.00 93.31 141 ARG A O 1
ATOM 1067 N N . THR A 1 142 ? 7.312 -13.390 -23.453 1.00 95.31 142 THR A N 1
ATOM 1068 C CA . THR A 1 142 ? 7.949 -14.638 -23.016 1.00 95.31 142 THR A CA 1
ATOM 1069 C C . THR A 1 142 ? 8.655 -14.531 -21.670 1.00 95.31 142 THR A C 1
ATOM 1071 O O . THR A 1 142 ? 9.074 -15.559 -21.150 1.00 95.31 142 THR A O 1
ATOM 1074 N N . GLY A 1 143 ? 8.851 -13.321 -21.139 1.00 93.75 143 GLY A N 1
ATOM 1075 C CA . GLY A 1 143 ? 9.619 -13.061 -19.916 1.00 93.75 143 GLY A CA 1
ATOM 1076 C C . GLY A 1 143 ? 11.101 -13.421 -20.035 1.00 93.75 143 GLY A C 1
ATOM 1077 O O . GLY A 1 143 ? 11.769 -13.620 -19.029 1.00 93.75 143 GLY A O 1
ATOM 1078 N N . LYS A 1 144 ? 11.617 -13.578 -21.261 1.00 95.81 144 LYS A N 1
ATOM 1079 C CA . LYS A 1 144 ? 13.012 -13.976 -21.475 1.00 95.81 144 LYS A CA 1
ATOM 1080 C C . LYS A 1 144 ? 13.891 -12.741 -21.456 1.00 95.81 144 LYS A C 1
ATOM 1082 O O . LYS A 1 144 ? 13.566 -11.774 -22.139 1.00 95.81 144 LYS A O 1
ATOM 1087 N N . SER A 1 145 ? 15.004 -12.818 -20.737 1.00 96.19 145 SER A N 1
ATOM 1088 C CA . SER A 1 145 ? 16.023 -11.771 -20.726 1.00 96.19 145 SER A CA 1
ATOM 1089 C C . SER A 1 145 ? 16.549 -11.504 -22.139 1.00 96.19 145 SER A C 1
ATOM 1091 O O . SER A 1 145 ? 16.867 -12.436 -22.883 1.00 96.19 145 SER A O 1
ATOM 1093 N N . ILE A 1 146 ? 16.571 -10.228 -22.512 1.00 96.38 146 ILE A N 1
ATOM 1094 C CA . ILE A 1 146 ? 17.072 -9.708 -23.789 1.00 96.38 146 ILE A CA 1
ATOM 1095 C C . ILE A 1 146 ? 18.397 -8.982 -23.559 1.00 96.38 146 ILE A C 1
ATOM 1097 O O . ILE A 1 146 ? 19.322 -9.143 -24.352 1.00 96.38 146 ILE A O 1
ATOM 1101 N N . ASP A 1 147 ? 18.472 -8.170 -22.504 1.00 96.00 147 ASP A N 1
ATOM 1102 C CA . ASP A 1 147 ? 19.644 -7.361 -22.171 1.00 96.00 147 ASP A CA 1
ATOM 1103 C C . ASP A 1 147 ? 19.790 -7.255 -20.650 1.00 96.00 147 ASP A C 1
ATOM 1105 O O . ASP A 1 147 ? 18.837 -6.907 -19.951 1.00 96.00 147 ASP A O 1
ATOM 1109 N N . ALA A 1 148 ? 20.976 -7.570 -20.140 1.00 96.62 148 ALA A N 1
ATOM 1110 C CA . ALA A 1 148 ? 21.280 -7.500 -18.717 1.00 96.62 148 ALA A CA 1
ATOM 1111 C C . ALA A 1 148 ? 21.851 -6.116 -18.389 1.00 96.62 148 ALA A C 1
ATOM 1113 O O . ALA A 1 148 ? 22.769 -5.648 -19.061 1.00 96.62 148 ALA A O 1
ATOM 1114 N N . SER A 1 149 ? 21.331 -5.477 -17.342 1.00 96.19 149 SER A N 1
ATOM 1115 C CA . SER A 1 149 ? 21.746 -4.138 -16.905 1.00 96.19 149 SER A CA 1
ATOM 1116 C C . SER A 1 149 ? 21.673 -3.057 -18.006 1.00 96.19 149 SER A C 1
ATOM 1118 O O . SER A 1 149 ? 22.673 -2.377 -18.277 1.00 96.19 149 SER A O 1
ATOM 1120 N N . PRO A 1 150 ? 20.511 -2.864 -18.669 1.00 97.25 150 PRO A N 1
ATOM 1121 C CA . PRO A 1 150 ? 20.375 -1.868 -19.728 1.00 97.25 150 PRO A CA 1
ATOM 1122 C C . PRO A 1 150 ? 20.623 -0.451 -19.191 1.00 97.25 150 PRO A C 1
ATOM 1124 O O . PRO A 1 150 ? 20.159 -0.076 -18.116 1.00 97.25 150 PRO A O 1
ATOM 1127 N N . LYS A 1 151 ? 21.305 0.397 -19.972 1.00 96.88 151 LYS A N 1
ATOM 1128 C CA . LYS A 1 151 ? 21.548 1.804 -19.581 1.00 96.88 151 LYS A CA 1
ATOM 1129 C C . LYS A 1 151 ? 20.267 2.637 -19.518 1.00 96.88 151 LYS A C 1
ATOM 1131 O O . LYS A 1 151 ? 20.193 3.596 -18.753 1.00 96.88 151 LYS A O 1
ATOM 1136 N N . PHE A 1 152 ? 19.297 2.309 -20.367 1.00 96.62 152 PHE A N 1
ATOM 1137 C CA . PHE A 1 152 ? 17.997 2.958 -20.415 1.00 96.62 152 PHE A CA 1
ATOM 1138 C C . PHE A 1 152 ? 16.934 2.030 -21.010 1.00 96.62 152 PHE A C 1
ATOM 1140 O O . PHE A 1 152 ? 17.243 1.146 -21.809 1.00 96.62 152 PHE A O 1
ATOM 1147 N N . VAL A 1 153 ? 15.673 2.298 -20.683 1.00 96.94 153 VAL A N 1
ATOM 1148 C CA . VAL A 1 153 ? 14.480 1.695 -21.294 1.00 96.94 153 VAL A CA 1
ATOM 1149 C C . VAL A 1 153 ? 13.624 2.767 -21.971 1.00 96.94 153 VAL A C 1
ATOM 1151 O O . VAL A 1 153 ? 13.704 3.955 -21.645 1.00 96.94 153 VAL A O 1
ATOM 1154 N N . LYS A 1 154 ? 12.822 2.367 -22.959 1.00 96.38 154 LYS A N 1
ATOM 1155 C CA . LYS A 1 154 ? 11.925 3.258 -23.717 1.00 96.38 154 LYS A CA 1
ATOM 1156 C C . LYS A 1 154 ? 10.548 2.629 -23.911 1.00 96.38 154 LYS A C 1
ATOM 1158 O O . LYS A 1 154 ? 10.354 1.455 -23.620 1.00 96.38 154 LYS A O 1
ATOM 1163 N N . THR A 1 155 ? 9.611 3.404 -24.454 1.00 96.31 155 THR A N 1
ATOM 1164 C CA . THR A 1 155 ? 8.258 2.947 -24.810 1.00 96.31 155 THR A CA 1
ATOM 1165 C C . THR A 1 155 ? 8.266 1.571 -25.487 1.00 96.31 155 THR A C 1
ATOM 1167 O O . THR A 1 155 ? 8.923 1.376 -26.511 1.00 96.31 155 THR A O 1
ATOM 1170 N N . GLY A 1 156 ? 7.498 0.639 -24.922 1.00 93.69 156 GLY A N 1
ATOM 1171 C CA . GLY A 1 156 ? 7.338 -0.737 -25.389 1.00 93.69 156 GLY A CA 1
ATOM 1172 C C . GLY A 1 156 ? 8.276 -1.758 -24.741 1.00 93.69 156 GLY A C 1
ATOM 1173 O O . GLY A 1 156 ? 8.006 -2.954 -24.873 1.00 93.69 156 GLY A O 1
ATOM 1174 N N . ASP A 1 157 ? 9.325 -1.310 -24.047 1.00 96.06 157 ASP A N 1
ATOM 1175 C CA . ASP A 1 157 ? 10.237 -2.186 -23.312 1.00 96.06 157 ASP A CA 1
ATOM 1176 C C . ASP A 1 157 ? 9.582 -2.723 -22.029 1.00 96.06 157 ASP A C 1
ATOM 1178 O O . ASP A 1 157 ? 8.673 -2.097 -21.468 1.00 96.06 157 ASP A O 1
ATOM 1182 N N . ALA A 1 158 ? 10.055 -3.890 -21.590 1.00 94.75 158 ALA A N 1
ATOM 1183 C CA . ALA A 1 158 ? 9.696 -4.536 -20.335 1.00 94.75 158 ALA A CA 1
ATOM 1184 C C . ALA A 1 158 ? 10.954 -4.998 -19.600 1.00 94.75 158 ALA A C 1
ATOM 1186 O O . ALA A 1 158 ? 11.976 -5.210 -20.297 1.00 94.75 158 ALA A O 1
#

InterPro domains:
  IPR004161 Translation elongation factor EFTu-like, domain 2 [PF03144] (19-84)
  IPR009000 Translation protein, beta-barrel domain superfamily [SSF50447] (2-131)
  IPR054696 GTP-eEF1A, C-terminal domain [PF22594] (98-157)

Mean predicted aligned error: 3.65 Å